Protein AF-A0A938KZ64-F1 (afdb_monomer_lite)

Foldseek 3Di:
DDDPDDDDPVNVVVVVVVVCVVCVVVVVVLVVVCVVPDDDPPGCVVNQVSVCVVCVVVVHHDDDPD

Structure (mmCIF, N/CA/C/O backbone):
data_AF-A0A938KZ64-F1
#
_entry.id   AF-A0A938KZ64-F1
#
loop_
_atom_site.group_PDB
_atom_site.id
_atom_site.type_symbol
_atom_site.label_atom_id
_atom_site.label_alt_id
_atom_site.label_comp_id
_atom_site.label_asym_id
_atom_site.label_entity_id
_atom_site.label_seq_id
_atom_site.pdbx_PDB_ins_code
_atom_site.Cartn_x
_atom_site.Cartn_y
_atom_site.Cartn_z
_atom_site.occupancy
_atom_site.B_iso_or_equiv
_atom_site.auth_seq_id
_atom_site.auth_comp_id
_atom_site.auth_asym_id
_atom_site.auth_atom_id
_atom_site.pdbx_PDB_model_num
ATOM 1 N N . MET A 1 1 ? -36.514 1.497 22.875 1.00 44.22 1 MET A N 1
ATOM 2 C CA . MET A 1 1 ? -35.086 1.212 23.133 1.00 44.22 1 MET A CA 1
ATOM 3 C C . MET A 1 1 ? -34.496 0.915 21.763 1.00 44.22 1 MET A C 1
ATOM 5 O O . MET A 1 1 ? -34.960 -0.031 21.155 1.00 44.22 1 MET A O 1
ATOM 9 N N . THR A 1 2 ? -33.707 1.773 21.126 1.00 41.03 2 THR A N 1
ATOM 10 C CA . THR A 1 2 ? -32.489 2.454 21.593 1.00 41.03 2 THR A CA 1
ATOM 11 C C . THR A 1 2 ? -32.282 3.803 20.893 1.00 41.03 2 THR A C 1
ATOM 13 O O . THR A 1 2 ? -32.898 4.087 19.868 1.00 41.03 2 THR A O 1
ATOM 16 N N . ALA A 1 3 ? -31.454 4.631 21.524 1.00 46.34 3 ALA A N 1
ATOM 17 C CA . ALA A 1 3 ? -31.203 6.033 21.243 1.00 46.34 3 ALA A CA 1
ATOM 18 C C . ALA A 1 3 ? -30.564 6.311 19.874 1.00 46.34 3 ALA A C 1
ATOM 20 O O . ALA A 1 3 ? -29.845 5.491 19.304 1.00 46.34 3 ALA A O 1
ATOM 21 N N . ALA A 1 4 ? -30.814 7.526 19.391 1.00 61.25 4 ALA A N 1
ATOM 22 C CA . ALA A 1 4 ? -29.965 8.202 18.432 1.00 61.25 4 ALA A CA 1
ATOM 23 C C . ALA A 1 4 ? -28.662 8.617 19.138 1.00 61.25 4 ALA A C 1
ATOM 25 O O . ALA A 1 4 ? -28.565 9.737 19.627 1.00 61.25 4 ALA A O 1
ATOM 26 N N . ASP A 1 5 ? -27.678 7.720 19.191 1.00 59.19 5 ASP A N 1
ATOM 27 C CA . ASP A 1 5 ? -26.319 8.056 19.621 1.00 59.19 5 ASP A CA 1
ATOM 28 C C . ASP A 1 5 ? -25.440 8.155 18.370 1.00 59.19 5 ASP A C 1
ATOM 30 O O . ASP A 1 5 ? -25.061 7.158 17.753 1.00 59.19 5 ASP A O 1
ATOM 34 N N . GLY A 1 6 ? -25.186 9.388 17.930 1.00 71.00 6 GLY A N 1
ATOM 35 C CA . GLY A 1 6 ? -24.238 9.664 16.856 1.00 71.00 6 GLY A CA 1
ATOM 36 C C . GLY A 1 6 ? -22.819 9.302 17.296 1.00 71.00 6 GLY A C 1
ATOM 37 O O . GLY A 1 6 ? -22.410 9.631 18.406 1.00 71.00 6 GLY A O 1
ATOM 38 N N . PHE A 1 7 ? -22.064 8.629 16.426 1.00 80.62 7 PHE A N 1
ATOM 39 C CA . PHE A 1 7 ? -20.651 8.329 16.665 1.00 80.62 7 PHE A CA 1
ATOM 40 C C . PHE A 1 7 ? -19.863 9.610 16.950 1.00 80.62 7 PHE A C 1
ATOM 42 O O . PHE A 1 7 ? -20.013 10.607 16.237 1.00 80.62 7 PHE A O 1
ATOM 49 N N . THR A 1 8 ? -18.974 9.573 17.943 1.00 94.69 8 THR A N 1
ATOM 50 C CA . THR A 1 8 ? -17.998 10.649 18.113 1.00 94.69 8 THR A CA 1
ATOM 51 C C . THR A 1 8 ? -16.926 10.566 17.025 1.00 94.69 8 THR A C 1
ATOM 53 O O . THR A 1 8 ? -16.720 9.532 16.381 1.00 94.69 8 THR A O 1
ATOM 56 N N . VAL A 1 9 ? -16.191 11.662 16.829 1.00 94.31 9 VAL A N 1
ATOM 57 C CA . VAL A 1 9 ? -15.014 11.669 15.946 1.00 94.31 9 VAL A CA 1
ATOM 58 C C . VAL A 1 9 ? -13.982 10.628 16.394 1.00 94.31 9 VAL A C 1
ATOM 60 O O . VAL A 1 9 ? -13.355 9.991 15.549 1.00 94.31 9 VAL A O 1
ATOM 63 N N . ASP A 1 10 ? -13.825 10.417 17.701 1.00 96.12 10 ASP A N 1
ATOM 64 C CA . ASP A 1 10 ? -12.861 9.455 18.236 1.00 96.12 10 ASP A CA 1
ATOM 65 C C . ASP A 1 10 ? -13.310 8.006 18.019 1.00 96.12 10 ASP A C 1
ATOM 67 O O . ASP A 1 10 ? -12.484 7.158 17.678 1.00 96.12 10 ASP A O 1
ATOM 71 N N . ASP A 1 11 ? -14.615 7.725 18.088 1.00 95.50 11 ASP A N 1
ATOM 72 C CA . ASP A 1 11 ? -15.154 6.414 17.706 1.00 95.50 11 ASP A CA 1
ATOM 73 C C . ASP A 1 11 ? -14.905 6.113 16.226 1.00 95.50 11 ASP A C 1
ATOM 75 O O . ASP A 1 11 ? -14.553 4.985 15.868 1.00 95.50 11 ASP A O 1
ATOM 79 N N . LEU A 1 12 ? -15.059 7.119 15.359 1.00 95.81 12 LEU A N 1
ATOM 80 C CA . LEU A 1 12 ? -14.775 6.968 13.935 1.00 95.81 12 LEU A CA 1
ATOM 81 C C . LEU A 1 12 ? -13.283 6.719 13.689 1.00 95.81 12 LEU A C 1
ATOM 83 O O . LEU A 1 12 ? -12.938 5.795 12.954 1.00 95.81 12 LEU A O 1
ATOM 87 N N . LYS A 1 13 ? -12.397 7.494 14.327 1.00 96.50 13 LYS A N 1
ATOM 88 C CA . LYS A 1 13 ? -10.943 7.300 14.222 1.00 96.50 13 LYS A CA 1
ATOM 89 C C . LYS A 1 13 ? -10.527 5.905 14.673 1.00 96.50 13 LYS A C 1
ATOM 91 O O . LYS A 1 13 ? -9.793 5.248 13.945 1.00 96.50 13 LYS A O 1
ATOM 96 N N . ARG A 1 14 ? -11.032 5.430 15.820 1.00 97.62 14 ARG A N 1
ATOM 97 C CA . ARG A 1 14 ? -10.737 4.081 16.327 1.00 97.62 14 ARG A CA 1
ATOM 98 C C . ARG A 1 14 ? -11.101 3.012 15.297 1.00 97.62 14 ARG A C 1
ATOM 100 O O . ARG A 1 14 ? -10.259 2.189 14.963 1.00 97.62 14 ARG A O 1
ATOM 107 N N . ARG A 1 15 ? -12.309 3.079 14.728 1.00 97.31 15 ARG A N 1
ATOM 108 C CA . ARG A 1 15 ? -12.767 2.126 13.701 1.00 97.31 15 ARG A CA 1
ATOM 109 C C . ARG A 1 15 ? -11.927 2.174 12.426 1.00 97.31 15 ARG A C 1
ATOM 111 O O . ARG A 1 15 ? -11.706 1.143 11.798 1.00 97.31 15 ARG A O 1
ATOM 118 N N . VAL A 1 16 ? -11.474 3.362 12.023 1.00 96.88 16 VAL A N 1
ATOM 119 C CA . VAL A 1 16 ? -10.565 3.514 10.879 1.00 96.88 16 VAL A CA 1
ATOM 120 C C . VAL A 1 16 ? -9.211 2.876 11.184 1.00 96.88 16 VAL A C 1
ATOM 122 O O . VAL A 1 16 ? -8.726 2.113 10.355 1.00 96.88 16 VAL A O 1
ATOM 125 N N . CYS A 1 17 ? -8.631 3.126 12.363 1.00 98.25 17 CYS A N 1
ATOM 126 C CA . CYS A 1 17 ? -7.374 2.498 12.775 1.00 98.25 17 CYS A CA 1
ATOM 127 C C . CYS A 1 17 ? -7.496 0.970 12.808 1.00 98.25 17 CYS A C 1
ATOM 129 O O . CYS A 1 17 ? -6.698 0.298 12.170 1.00 98.25 17 CYS A O 1
ATOM 131 N N . GLU A 1 18 ? -8.547 0.424 13.425 1.00 98.50 18 GLU A N 1
ATOM 132 C CA . GLU A 1 18 ? -8.811 -1.025 13.448 1.00 98.50 18 GLU A CA 1
ATOM 133 C C . GLU A 1 18 ? -8.903 -1.619 12.029 1.00 98.50 18 GLU A C 1
ATOM 135 O O . GLU A 1 18 ? -8.381 -2.701 11.758 1.00 98.50 18 GLU A O 1
ATOM 140 N N . ALA A 1 19 ? -9.533 -0.901 11.094 1.00 97.19 19 ALA A N 1
ATOM 141 C CA . ALA A 1 19 ? -9.648 -1.331 9.702 1.00 97.19 19 ALA A CA 1
ATOM 142 C C . ALA A 1 19 ? -8.330 -1.240 8.907 1.00 97.19 19 ALA A C 1
ATOM 144 O O . ALA A 1 19 ? -8.185 -1.958 7.911 1.00 97.19 19 ALA A O 1
ATOM 145 N N . ILE A 1 20 ? -7.409 -0.353 9.303 1.00 97.25 20 ILE A N 1
ATOM 146 C CA . ILE A 1 20 ? -6.051 -0.247 8.748 1.00 97.25 20 ILE A CA 1
ATOM 147 C C . ILE A 1 20 ? -5.177 -1.360 9.328 1.00 97.25 20 ILE A C 1
ATOM 149 O O . ILE A 1 20 ? -4.560 -2.098 8.563 1.00 97.25 20 ILE A O 1
ATOM 153 N N . ASP A 1 21 ? -5.186 -1.531 10.650 1.00 98.31 21 ASP A N 1
ATOM 154 C CA . ASP A 1 21 ? -4.398 -2.540 11.361 1.00 98.31 21 ASP A CA 1
ATOM 155 C C . ASP A 1 21 ? -4.772 -3.954 10.900 1.00 98.31 21 ASP A C 1
ATOM 157 O O . ASP A 1 21 ? -3.895 -4.760 10.590 1.00 98.31 21 ASP A O 1
ATOM 161 N N . GLY A 1 22 ? -6.070 -4.231 10.723 1.00 98.12 22 GLY A N 1
ATOM 162 C CA . GLY A 1 22 ? -6.559 -5.505 10.185 1.00 98.12 22 GLY A CA 1
ATOM 163 C C . GLY A 1 22 ? -6.125 -5.806 8.742 1.00 98.12 22 GLY A C 1
ATOM 164 O O . GLY A 1 22 ? -6.297 -6.929 8.278 1.00 98.12 22 GLY A O 1
ATOM 165 N N . ARG A 1 23 ? -5.563 -4.824 8.026 1.00 97.38 23 ARG A N 1
ATOM 166 C CA . ARG A 1 23 ? -4.999 -4.964 6.671 1.00 97.38 23 ARG A CA 1
ATOM 167 C C . ARG A 1 23 ? -3.504 -4.637 6.620 1.00 97.38 23 ARG A C 1
ATOM 169 O O . ARG A 1 23 ? -2.945 -4.518 5.530 1.00 97.38 23 ARG A O 1
ATOM 176 N N . GLY A 1 24 ? -2.849 -4.491 7.773 1.00 98.19 24 GLY A N 1
ATOM 177 C CA . GLY A 1 24 ? -1.464 -4.033 7.865 1.00 98.19 24 GLY A CA 1
ATOM 178 C C . GLY A 1 24 ? -0.494 -4.893 7.056 1.00 98.19 24 GLY A C 1
ATOM 179 O O . GLY A 1 24 ? 0.338 -4.355 6.331 1.00 98.19 24 GLY A O 1
ATOM 180 N N . GLU A 1 25 ? -0.648 -6.218 7.100 1.00 98.12 25 GLU A N 1
ATOM 181 C CA . GLU A 1 25 ? 0.182 -7.146 6.321 1.00 98.12 25 GLU A CA 1
ATOM 182 C C . GLU A 1 25 ? 0.046 -6.931 4.807 1.00 98.12 25 GLU A C 1
ATOM 184 O O . GLU A 1 25 ? 1.053 -6.907 4.101 1.00 98.12 25 GLU A O 1
ATOM 189 N N . GLU A 1 26 ? -1.174 -6.712 4.301 1.00 96.62 26 GLU A N 1
ATOM 190 C CA . GLU A 1 26 ? -1.405 -6.423 2.880 1.00 96.62 26 GLU A CA 1
ATOM 191 C C . GLU A 1 26 ? -0.744 -5.097 2.480 1.00 96.62 26 GLU A C 1
ATOM 193 O O . GLU A 1 26 ? -0.027 -5.034 1.480 1.00 96.62 26 GLU A O 1
ATOM 198 N N . ILE A 1 27 ? -0.937 -4.045 3.282 1.00 97.69 27 ILE A N 1
ATOM 199 C CA . ILE A 1 27 ? -0.388 -2.705 3.023 1.00 97.69 27 ILE A CA 1
ATOM 200 C C . ILE A 1 27 ? 1.147 -2.745 3.005 1.00 97.69 27 ILE A C 1
ATOM 202 O O . ILE A 1 27 ? 1.776 -2.230 2.076 1.00 97.69 27 ILE A O 1
ATOM 206 N N . ILE A 1 28 ? 1.753 -3.397 4.001 1.00 98.50 28 ILE A N 1
ATOM 207 C CA . ILE A 1 28 ? 3.205 -3.595 4.076 1.00 98.50 28 ILE A CA 1
ATOM 208 C C . ILE A 1 28 ? 3.685 -4.442 2.892 1.00 98.50 28 ILE A C 1
ATOM 210 O O . ILE A 1 28 ? 4.706 -4.118 2.286 1.00 98.50 28 ILE A O 1
ATOM 214 N N . GLY A 1 29 ? 2.938 -5.480 2.511 1.00 98.44 29 GLY A N 1
ATOM 215 C CA . GLY A 1 29 ? 3.249 -6.338 1.370 1.00 98.44 29 GLY A CA 1
ATOM 216 C C . GLY A 1 29 ? 3.314 -5.580 0.043 1.00 98.44 29 GLY A C 1
ATOM 217 O O . GLY A 1 29 ? 4.224 -5.820 -0.754 1.00 98.44 29 GLY A O 1
ATOM 218 N N . VAL A 1 30 ? 2.416 -4.615 -0.184 1.00 98.44 30 VAL A N 1
ATOM 219 C CA . VAL A 1 30 ? 2.471 -3.736 -1.367 1.00 98.44 30 VAL A CA 1
ATOM 220 C C . VAL A 1 30 ? 3.768 -2.925 -1.373 1.00 98.44 30 VAL A C 1
ATOM 222 O O . VAL A 1 30 ? 4.499 -2.950 -2.365 1.00 98.44 30 VAL A O 1
ATOM 225 N N . ALA A 1 31 ? 4.099 -2.259 -0.263 1.00 98.38 31 ALA A N 1
ATOM 226 C CA . ALA A 1 31 ? 5.321 -1.459 -0.1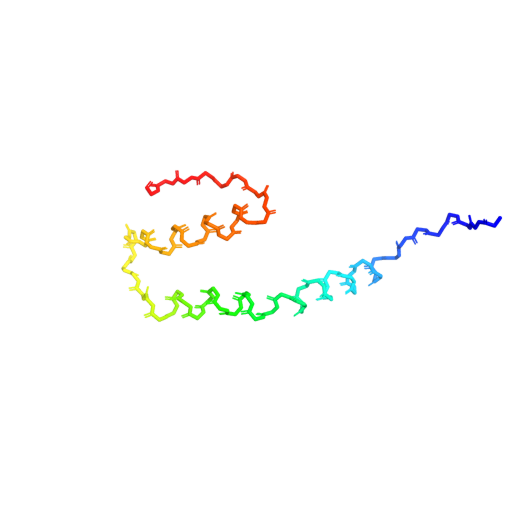49 1.00 98.38 31 ALA A CA 1
ATOM 227 C C . ALA A 1 31 ? 6.595 -2.307 -0.318 1.00 98.38 31 ALA A C 1
ATOM 229 O O . ALA A 1 31 ? 7.505 -1.920 -1.052 1.00 98.38 31 ALA A O 1
ATOM 230 N N . ALA A 1 32 ? 6.639 -3.486 0.307 1.00 98.69 32 ALA A N 1
ATOM 231 C CA . ALA A 1 32 ? 7.753 -4.421 0.191 1.00 98.69 32 ALA A CA 1
ATOM 232 C C . ALA A 1 32 ? 7.920 -4.937 -1.246 1.00 98.69 32 ALA A C 1
ATOM 234 O O . ALA A 1 32 ? 9.043 -5.041 -1.736 1.00 98.69 32 ALA A O 1
ATOM 235 N N . THR A 1 33 ? 6.815 -5.198 -1.952 1.00 98.62 33 THR A N 1
ATOM 236 C CA . THR A 1 33 ? 6.847 -5.633 -3.356 1.00 98.62 33 THR A CA 1
ATOM 237 C C . THR A 1 33 ? 7.448 -4.556 -4.257 1.00 98.62 33 THR A C 1
ATOM 239 O O . THR A 1 33 ? 8.303 -4.871 -5.083 1.00 98.62 33 THR A O 1
ATOM 242 N N . ILE A 1 34 ? 7.051 -3.291 -4.081 1.00 98.31 34 ILE A N 1
ATOM 243 C CA . ILE A 1 34 ? 7.612 -2.157 -4.838 1.00 98.31 34 ILE A CA 1
ATOM 244 C C . ILE A 1 34 ? 9.102 -1.993 -4.517 1.00 98.31 34 ILE A C 1
ATOM 246 O O . ILE A 1 34 ? 9.923 -1.888 -5.423 1.00 98.31 34 ILE A O 1
ATOM 250 N N . MET A 1 35 ? 9.468 -2.042 -3.232 1.00 98.25 35 MET A N 1
ATOM 251 C CA . MET A 1 35 ?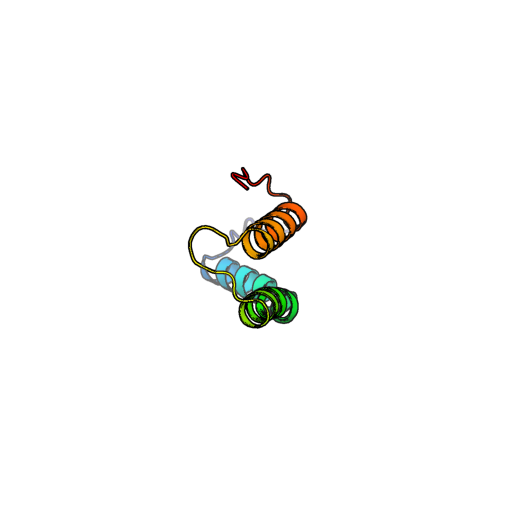 10.859 -1.929 -2.784 1.00 98.25 35 MET A CA 1
ATOM 252 C C . MET A 1 35 ? 11.756 -3.032 -3.361 1.00 98.25 35 MET A C 1
ATOM 254 O O . MET A 1 35 ? 12.892 -2.762 -3.744 1.00 98.25 35 MET A O 1
ATOM 258 N N . ALA A 1 36 ? 11.252 -4.265 -3.448 1.00 98.38 36 ALA A N 1
ATOM 259 C CA . ALA 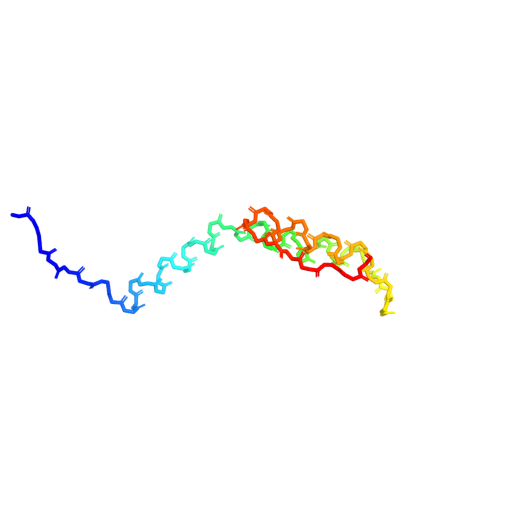A 1 36 ? 11.980 -5.395 -4.017 1.00 98.38 36 ALA A CA 1
ATOM 260 C C . ALA A 1 36 ? 12.099 -5.337 -5.552 1.00 98.38 36 ALA A C 1
ATOM 262 O O . ALA A 1 36 ? 12.925 -6.045 -6.126 1.00 98.38 36 ALA A O 1
ATOM 263 N N . ASN A 1 37 ? 11.289 -4.509 -6.223 1.00 97.81 37 ASN A N 1
ATOM 264 C CA . ASN A 1 37 ? 11.226 -4.403 -7.681 1.00 97.81 37 ASN A CA 1
ATOM 265 C C . ASN A 1 37 ? 11.342 -2.937 -8.137 1.00 97.81 37 ASN A C 1
ATOM 267 O O . ASN A 1 37 ? 10.400 -2.416 -8.738 1.00 97.81 37 ASN A O 1
ATOM 271 N N . PRO A 1 38 ? 12.469 -2.252 -7.868 1.00 97.38 38 PRO A N 1
ATOM 272 C CA . PRO A 1 38 ? 12.615 -0.853 -8.238 1.00 97.38 38 PRO A CA 1
ATOM 273 C C . PRO A 1 38 ? 12.581 -0.683 -9.760 1.00 97.38 38 PRO A C 1
ATOM 275 O O . PRO A 1 38 ? 13.236 -1.417 -10.506 1.00 97.38 38 PRO A O 1
ATOM 278 N N . GLU A 1 39 ? 11.845 0.325 -10.217 1.00 97.88 39 GLU A N 1
ATOM 279 C CA . GLU A 1 39 ? 11.780 0.725 -11.620 1.00 97.88 39 GLU A CA 1
ATOM 280 C C . GLU A 1 39 ? 12.363 2.137 -11.793 1.00 97.88 39 GLU A C 1
ATOM 282 O O . GLU A 1 39 ? 12.245 2.969 -10.889 1.00 97.88 39 GLU A O 1
ATOM 287 N N . PRO A 1 40 ? 13.016 2.437 -12.931 1.00 96.44 40 PRO A N 1
ATOM 288 C CA . PRO A 1 40 ? 13.465 3.790 -13.226 1.00 96.44 40 PRO A CA 1
ATOM 289 C C . PRO A 1 40 ? 12.297 4.773 -13.320 1.00 96.44 40 PRO A C 1
ATOM 291 O O . PRO A 1 40 ? 11.214 4.415 -13.786 1.00 96.44 40 PRO A O 1
ATOM 294 N N . GLY A 1 41 ? 12.577 6.034 -12.985 1.00 93.88 41 GLY A N 1
ATOM 295 C CA . GLY A 1 41 ? 11.639 7.139 -13.160 1.00 93.88 41 GLY A CA 1
ATOM 296 C C . GLY A 1 41 ? 11.026 7.177 -14.565 1.00 93.88 41 GLY A C 1
ATOM 297 O O . GLY A 1 41 ? 11.752 7.017 -15.552 1.00 93.88 41 GLY A O 1
ATOM 298 N N . PHE A 1 42 ? 9.715 7.417 -14.656 1.00 90.88 42 PHE A N 1
ATOM 299 C CA . PHE A 1 42 ? 8.917 7.427 -15.898 1.00 90.88 42 PHE A CA 1
ATOM 300 C C . PHE A 1 42 ? 8.790 6.071 -16.616 1.00 90.88 42 PHE A C 1
ATOM 302 O O . PHE A 1 42 ? 8.350 6.016 -17.768 1.00 90.88 42 PHE A O 1
ATOM 309 N N . ARG A 1 43 ? 9.204 4.972 -15.982 1.00 94.94 43 ARG A N 1
ATOM 310 C CA . ARG A 1 43 ? 9.112 3.604 -16.517 1.00 94.94 43 ARG A CA 1
ATOM 311 C C . ARG A 1 43 ? 8.604 2.610 -15.472 1.00 94.94 43 ARG A C 1
ATOM 313 O O . ARG A 1 43 ? 8.879 1.418 -15.578 1.00 94.94 43 ARG A O 1
ATOM 320 N N . GLU A 1 44 ? 7.843 3.084 -14.493 1.00 96.75 44 GLU A N 1
ATOM 321 C CA . GLU A 1 44 ? 7.320 2.326 -13.355 1.00 96.75 44 GLU A CA 1
ATOM 322 C C . GLU A 1 44 ? 6.063 1.513 -13.716 1.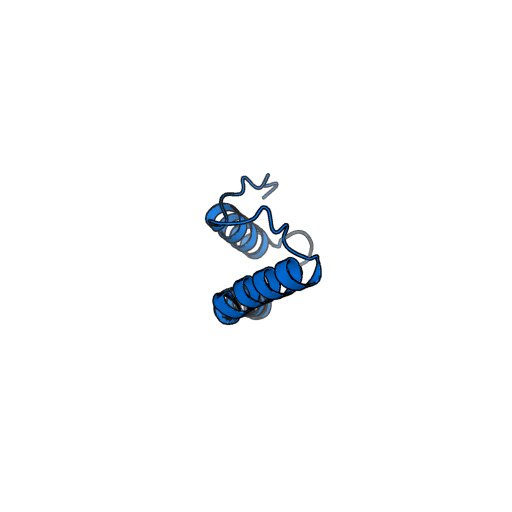00 96.75 44 GLU A C 1
ATOM 324 O O . GLU A 1 44 ? 5.033 1.575 -13.042 1.00 96.75 44 GLU A O 1
ATOM 329 N N . VAL A 1 45 ? 6.113 0.773 -14.828 1.00 96.81 45 VAL A N 1
ATOM 330 C CA . VAL A 1 45 ? 4.944 0.092 -15.405 1.00 96.81 45 VAL A CA 1
ATOM 331 C C . VAL A 1 45 ? 4.406 -0.989 -14.467 1.00 96.81 45 VAL A C 1
ATOM 333 O O . VAL A 1 45 ? 3.190 -1.114 -14.294 1.00 96.81 45 VAL A O 1
ATOM 336 N N . LYS A 1 46 ? 5.287 -1.774 -13.838 1.00 97.75 46 LYS A N 1
ATOM 337 C CA . LYS A 1 46 ? 4.877 -2.842 -12.912 1.00 97.75 46 LYS A CA 1
ATOM 338 C C . LYS A 1 46 ? 4.327 -2.261 -11.617 1.00 97.75 46 LYS A C 1
ATOM 340 O O . LYS A 1 46 ? 3.308 -2.740 -11.124 1.00 97.75 46 LYS A O 1
ATOM 345 N N . THR A 1 47 ? 4.961 -1.214 -11.103 1.00 98.00 47 THR A N 1
ATOM 346 C CA . THR A 1 47 ? 4.529 -0.485 -9.908 1.00 98.00 47 THR A CA 1
ATOM 347 C C . THR A 1 47 ? 3.151 0.130 -10.126 1.00 98.00 47 THR A C 1
ATOM 349 O O . THR A 1 47 ? 2.244 -0.092 -9.326 1.00 98.00 47 THR A O 1
ATOM 352 N N . ALA A 1 48 ? 2.951 0.837 -11.241 1.00 97.56 48 ALA A N 1
ATOM 353 C CA . ALA A 1 48 ? 1.667 1.437 -11.586 1.00 97.56 48 ALA A CA 1
ATOM 354 C C . ALA A 1 48 ? 0.562 0.380 -11.740 1.00 97.56 48 ALA A C 1
ATOM 356 O O . ALA A 1 48 ? -0.551 0.584 -11.252 1.00 97.56 48 ALA A O 1
ATOM 357 N N . ARG A 1 49 ? 0.869 -0.777 -12.347 1.00 98.00 49 ARG A N 1
ATOM 358 C CA . ARG A 1 49 ? -0.077 -1.896 -12.460 1.00 98.00 49 ARG A CA 1
ATOM 359 C C . ARG A 1 49 ? -0.4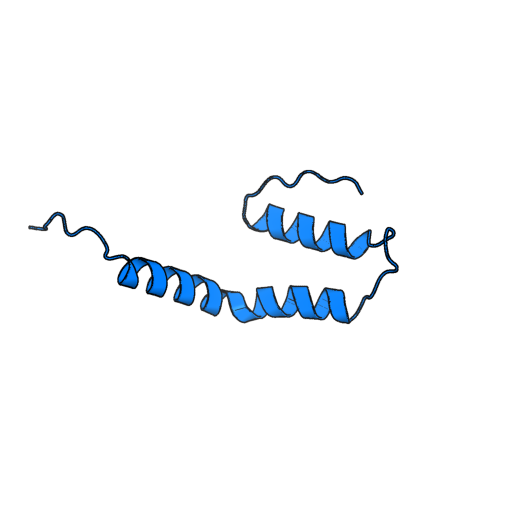48 -2.475 -11.097 1.00 98.00 49 ARG A C 1
ATOM 361 O O . ARG A 1 49 ? -1.631 -2.630 -10.816 1.00 98.00 49 ARG A O 1
ATOM 368 N N . LEU A 1 50 ? 0.538 -2.727 -10.233 1.00 98.25 50 LEU A N 1
ATOM 369 C CA . LEU A 1 50 ? 0.306 -3.214 -8.872 1.00 98.25 50 LEU A CA 1
ATOM 370 C C . LEU A 1 50 ? -0.613 -2.268 -8.086 1.00 98.25 50 LEU A C 1
ATOM 372 O O . LEU A 1 50 ? -1.573 -2.718 -7.464 1.00 98.25 50 LEU A O 1
ATOM 376 N N . VAL A 1 51 ? -0.345 -0.960 -8.134 1.00 97.25 51 VAL A N 1
ATOM 377 C CA . VAL A 1 51 ? -1.162 0.056 -7.450 1.00 97.25 51 VAL A CA 1
ATOM 378 C C . VAL A 1 51 ? -2.587 0.090 -8.012 1.00 97.25 51 VAL A C 1
ATOM 380 O O . VAL A 1 51 ? -3.545 0.132 -7.239 1.00 97.25 51 VAL A O 1
ATOM 383 N N . ALA A 1 52 ? -2.748 0.023 -9.337 1.00 98.12 52 ALA A N 1
ATOM 384 C CA . ALA A 1 52 ? -4.064 -0.023 -9.972 1.00 98.12 52 ALA A CA 1
ATOM 385 C C . ALA A 1 52 ? -4.859 -1.278 -9.567 1.00 98.12 52 ALA A C 1
ATOM 387 O O . ALA A 1 52 ? -6.051 -1.183 -9.259 1.00 98.12 52 ALA A O 1
ATOM 388 N N . ASP A 1 53 ? -4.203 -2.436 -9.490 1.00 97.94 53 ASP A N 1
ATOM 389 C CA . ASP A 1 53 ? -4.827 -3.684 -9.050 1.00 97.94 53 ASP A CA 1
ATOM 390 C C . ASP A 1 53 ? -5.255 -3.606 -7.574 1.00 97.94 53 ASP A C 1
ATOM 392 O O . ASP A 1 53 ? -6.360 -4.030 -7.231 1.00 97.94 53 ASP A O 1
ATOM 396 N N . VAL A 1 54 ? -4.424 -3.025 -6.695 1.00 97.44 54 VAL A N 1
ATOM 397 C CA . VAL A 1 54 ? -4.776 -2.772 -5.282 1.00 97.44 54 VAL A CA 1
ATOM 398 C C . VAL A 1 54 ? -6.009 -1.871 -5.186 1.00 97.44 54 VAL A C 1
ATOM 400 O O . VAL A 1 54 ? -6.967 -2.217 -4.498 1.00 97.44 54 VAL A O 1
ATOM 403 N N . MET A 1 55 ? -6.035 -0.749 -5.912 1.00 97.31 55 MET A N 1
ATOM 404 C CA . MET A 1 55 ? -7.190 0.160 -5.929 1.00 97.31 55 MET A CA 1
ATOM 405 C C . MET A 1 55 ? -8.459 -0.529 -6.445 1.00 97.31 55 MET A C 1
ATOM 407 O O . MET A 1 55 ? -9.531 -0.356 -5.867 1.00 97.31 55 MET A O 1
ATOM 411 N N . THR A 1 56 ? -8.336 -1.359 -7.482 1.00 97.62 56 THR A N 1
ATOM 412 C CA . THR A 1 56 ? -9.458 -2.130 -8.034 1.00 97.62 56 THR A CA 1
ATOM 413 C C . THR A 1 56 ? -10.026 -3.111 -7.009 1.00 97.62 56 THR A C 1
ATOM 415 O O . THR A 1 56 ? -11.243 -3.196 -6.849 1.00 97.62 56 THR A O 1
ATOM 418 N N . ARG A 1 57 ? -9.172 -3.806 -6.242 1.00 96.12 57 ARG A N 1
ATOM 419 C CA . ARG A 1 57 ? -9.619 -4.694 -5.151 1.00 96.12 57 ARG A CA 1
ATOM 420 C C . ARG A 1 57 ? -10.344 -3.952 -4.027 1.00 96.12 57 ARG A C 1
ATOM 422 O O . ARG A 1 57 ? -11.209 -4.536 -3.383 1.00 96.12 57 ARG A O 1
ATOM 429 N N . LEU A 1 58 ? -10.042 -2.670 -3.826 1.00 94.75 58 LEU A N 1
ATOM 430 C CA . LEU A 1 58 ? -10.767 -1.797 -2.897 1.00 94.75 58 LEU A CA 1
ATOM 431 C C . LEU A 1 58 ? -12.111 -1.292 -3.459 1.00 94.75 58 LEU A C 1
ATOM 433 O O . LEU A 1 58 ? -12.798 -0.523 -2.790 1.00 94.75 58 LEU A O 1
ATOM 437 N N . GLY A 1 59 ? -12.498 -1.707 -4.670 1.00 97.44 59 GLY A N 1
ATOM 438 C CA . GLY A 1 59 ? -13.726 -1.271 -5.337 1.00 97.44 59 GLY A CA 1
ATOM 439 C C . GLY A 1 59 ? -13.610 0.092 -6.021 1.00 97.44 59 GLY A C 1
ATOM 440 O O . GLY A 1 59 ? -14.626 0.692 -6.368 1.00 97.44 59 GLY A O 1
ATOM 441 N N . LEU A 1 60 ? -12.389 0.601 -6.208 1.00 97.81 60 LEU A N 1
ATOM 442 C CA . LEU A 1 60 ? -12.137 1.849 -6.924 1.00 97.81 60 LEU A CA 1
ATOM 443 C C . LEU A 1 60 ? -11.917 1.582 -8.418 1.00 97.81 60 LEU A C 1
ATOM 445 O O . LEU A 1 60 ? -11.516 0.495 -8.820 1.00 97.81 60 LEU A O 1
ATOM 449 N N . ALA A 1 61 ? -12.133 2.605 -9.243 1.00 97.50 61 ALA A N 1
ATOM 450 C CA . ALA A 1 61 ? -11.886 2.558 -10.682 1.00 97.50 61 ALA A CA 1
ATOM 451 C C . ALA A 1 61 ? -10.734 3.514 -11.049 1.00 97.50 61 ALA A C 1
ATOM 453 O O . ALA A 1 61 ? -10.990 4.656 -11.449 1.00 97.50 61 ALA A O 1
ATOM 454 N N . PRO A 1 62 ? -9.462 3.111 -10.858 1.00 97.06 62 PRO A N 1
ATOM 455 C CA . PRO A 1 62 ? -8.325 3.970 -11.166 1.00 97.06 62 PRO A CA 1
ATOM 456 C C . PRO A 1 62 ? -8.242 4.248 -12.672 1.00 97.06 62 PRO A C 1
ATOM 458 O O . PRO A 1 62 ? -8.438 3.361 -13.50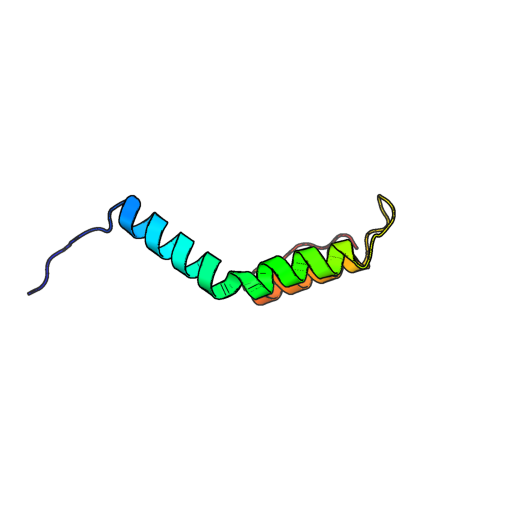0 1.00 97.06 62 PRO A O 1
ATOM 461 N N . ARG A 1 63 ? -7.909 5.489 -13.039 1.00 97.25 63 ARG A N 1
ATOM 462 C CA . ARG A 1 63 ? -7.569 5.838 -14.426 1.00 97.25 63 ARG A CA 1
ATOM 463 C C . ARG A 1 63 ? -6.090 5.552 -14.634 1.00 97.25 63 ARG A C 1
ATOM 465 O O . ARG A 1 63 ? -5.256 6.136 -13.949 1.00 97.25 63 ARG A O 1
ATOM 472 N N . THR A 1 64 ? -5.772 4.667 -15.567 1.00 92.12 64 THR A N 1
ATOM 473 C CA . THR A 1 64 ? -4.390 4.294 -15.871 1.00 92.12 64 THR A CA 1
ATOM 474 C C . THR A 1 64 ? -3.858 5.109 -17.051 1.00 92.12 64 THR A C 1
ATOM 476 O O . THR A 1 64 ? -4.609 5.456 -17.962 1.00 92.12 64 THR A O 1
ATOM 479 N N . GLY A 1 65 ? -2.563 5.432 -17.017 1.00 86.88 65 GLY A N 1
ATOM 480 C CA . GLY A 1 65 ? -1.813 6.032 -18.135 1.00 86.88 65 GLY A CA 1
ATOM 481 C C . GLY A 1 65 ? -0.601 5.199 -18.567 1.00 86.88 65 GLY A C 1
ATOM 482 O O . GLY A 1 65 ? 0.216 5.677 -19.349 1.00 86.88 65 GLY A O 1
ATOM 483 N N . ILE A 1 66 ? -0.489 3.995 -17.998 1.00 73.75 66 ILE A N 1
ATOM 484 C CA . ILE A 1 66 ? 0.400 2.911 -18.431 1.00 73.75 66 ILE A CA 1
ATOM 485 C C . ILE A 1 66 ? -0.135 2.240 -19.689 1.00 73.75 66 ILE A C 1
ATOM 487 O O . ILE A 1 66 ? -1.380 2.152 -19.812 1.00 73.75 66 ILE A O 1
#

Secondary structure (DSSP, 8-state):
-----PPPHHHHHHHHHHHHHTTHHHHHHHHHHHHHS---TT--HHHHHHHHHHHHHTT--PPP--

pLDDT: mean 92.4, std 13.21, range [41.03, 98.69]

Radius of gyration: 17.54 Å; chains: 1; bounding box: 49×19×42 Å

Sequence (66 aa):
MTAADGFTVDDLKRRVCEAIDGRGEEIIGVAATIMANPEPGFREVKTARLVADVMTRLGLAPRTGI